Protein AF-A0A9D2SF13-F1 (afdb_monomer_lite)

Organism: NCBI:txid2838552

Radius of gyration: 12.93 Å; chains: 1; bounding box: 34×21×34 Å

Structure (mmCIF, N/CA/C/O backbone):
data_AF-A0A9D2SF13-F1
#
_entry.id   AF-A0A9D2SF13-F1
#
loop_
_atom_site.group_PDB
_atom_site.id
_atom_site.type_symbol
_atom_site.label_atom_id
_atom_site.label_alt_id
_atom_site.label_comp_id
_atom_site.label_asym_id
_atom_site.label_entity_id
_atom_site.label_seq_id
_atom_site.pdbx_PDB_ins_code
_atom_site.Cartn_x
_atom_site.Cartn_y
_atom_site.Cartn_z
_atom_site.occupancy
_atom_site.B_iso_or_equiv
_atom_site.auth_seq_id
_atom_site.auth_comp_id
_atom_site.auth_asym_id
_atom_site.auth_atom_id
_atom_site.pdbx_PDB_model_num
ATOM 1 N N . MET A 1 1 ? 24.999 -11.997 -23.318 1.00 51.62 1 MET A N 1
ATOM 2 C CA . MET A 1 1 ? 25.450 -11.151 -22.195 1.00 51.62 1 MET A CA 1
ATOM 3 C C . MET A 1 1 ? 24.460 -10.005 -22.021 1.00 51.62 1 MET A C 1
ATOM 5 O O . MET A 1 1 ? 24.652 -8.934 -22.571 1.00 51.62 1 MET A O 1
ATOM 9 N N . CYS A 1 2 ? 23.347 -10.273 -21.341 1.00 54.12 2 CYS A N 1
ATOM 10 C CA . CYS A 1 2 ? 22.368 -9.272 -20.894 1.00 54.12 2 CYS A CA 1
ATOM 11 C C . CYS A 1 2 ? 21.711 -9.782 -19.602 1.00 54.12 2 CYS A C 1
ATOM 13 O O . CYS A 1 2 ? 20.505 -9.727 -19.430 1.00 54.12 2 CYS A O 1
ATOM 15 N N . GLU A 1 3 ? 22.516 -10.325 -18.689 1.00 48.22 3 GLU A N 1
ATOM 16 C CA . GLU A 1 3 ? 22.035 -10.899 -17.421 1.00 48.22 3 GLU A CA 1
ATOM 17 C C . GLU A 1 3 ? 21.801 -9.815 -16.349 1.00 48.22 3 GLU A C 1
ATOM 19 O O . GLU A 1 3 ? 21.403 -10.107 -15.227 1.00 48.22 3 GLU A O 1
ATOM 24 N N . VAL A 1 4 ? 22.067 -8.546 -16.686 1.00 55.41 4 VAL A N 1
ATOM 25 C CA . VAL A 1 4 ? 22.063 -7.421 -15.739 1.00 55.41 4 VAL A CA 1
ATOM 26 C C . VAL A 1 4 ? 20.751 -6.626 -15.775 1.00 55.41 4 VAL A C 1
ATOM 28 O O . VAL A 1 4 ? 20.385 -6.057 -14.752 1.00 55.41 4 VAL A O 1
ATOM 31 N N . LEU A 1 5 ? 20.009 -6.607 -16.894 1.00 52.12 5 LEU A N 1
ATOM 32 C CA . LEU A 1 5 ? 18.758 -5.832 -16.992 1.00 52.12 5 LEU A CA 1
ATOM 33 C C . LEU A 1 5 ? 17.617 -6.450 -16.170 1.00 52.12 5 LEU A C 1
ATOM 35 O O . LEU A 1 5 ? 16.918 -5.732 -15.462 1.00 52.12 5 LEU A O 1
ATOM 39 N N . ASP A 1 6 ? 17.489 -7.776 -16.193 1.00 49.94 6 ASP A N 1
ATOM 40 C CA . ASP A 1 6 ? 16.393 -8.501 -15.532 1.00 49.94 6 ASP A CA 1
ATOM 41 C C . ASP A 1 6 ? 16.367 -8.255 -14.009 1.00 49.94 6 ASP A C 1
ATOM 43 O O . ASP A 1 6 ? 15.324 -8.072 -13.383 1.00 49.94 6 ASP A O 1
ATOM 47 N N . ARG A 1 7 ? 17.557 -8.120 -13.410 1.00 52.59 7 ARG A N 1
ATOM 48 C CA . ARG A 1 7 ? 17.728 -7.905 -11.967 1.00 52.59 7 ARG A CA 1
ATOM 49 C C . ARG A 1 7 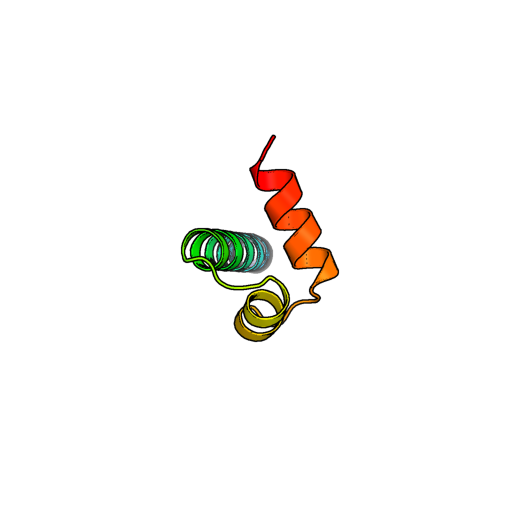? 17.386 -6.487 -11.502 1.00 52.59 7 ARG A C 1
ATOM 51 O O . ARG A 1 7 ? 17.132 -6.281 -10.316 1.00 52.59 7 ARG A O 1
ATOM 58 N N . VAL A 1 8 ? 17.419 -5.506 -12.405 1.00 57.38 8 VAL A N 1
ATOM 59 C CA . VAL A 1 8 ? 17.083 -4.105 -12.099 1.00 57.38 8 VAL A CA 1
ATOM 60 C C . VAL A 1 8 ? 15.572 -3.887 -12.202 1.00 57.38 8 VAL A C 1
ATOM 62 O O . VAL A 1 8 ? 14.992 -3.214 -11.349 1.00 57.38 8 VAL A O 1
ATOM 65 N N . GLU A 1 9 ? 14.933 -4.524 -13.184 1.00 57.28 9 GLU A N 1
ATOM 66 C CA . GLU A 1 9 ? 13.489 -4.446 -13.438 1.00 57.28 9 GLU A CA 1
ATOM 67 C C . GLU A 1 9 ? 12.673 -4.946 -12.236 1.00 57.28 9 GLU A C 1
ATOM 69 O O . GLU A 1 9 ? 11.732 -4.286 -11.789 1.00 57.28 9 GLU A O 1
ATOM 74 N N . GLU A 1 10 ? 13.061 -6.081 -11.647 1.00 59.97 10 GLU A N 1
ATOM 75 C CA . GLU A 1 10 ? 12.319 -6.674 -10.529 1.00 59.97 10 GLU A CA 1
ATOM 76 C C . GLU A 1 10 ? 12.404 -5.831 -9.247 1.00 59.97 10 GLU A C 1
ATOM 78 O O . GLU A 1 10 ? 11.421 -5.687 -8.510 1.00 59.97 10 GLU A O 1
ATOM 83 N N . LYS A 1 11 ? 13.557 -5.192 -9.014 1.00 61.00 11 LYS A N 1
ATOM 84 C CA . LYS A 1 11 ? 13.758 -4.307 -7.863 1.00 61.00 11 LYS A CA 1
ATOM 85 C C . LYS A 1 11 ? 12.952 -3.012 -8.005 1.00 61.00 11 LYS A C 1
ATOM 87 O O . LYS A 1 11 ? 12.310 -2.590 -7.044 1.00 61.00 11 LYS A O 1
ATOM 92 N N . GLY A 1 12 ? 12.919 -2.430 -9.207 1.00 65.81 12 GLY A N 1
ATOM 93 C CA . GLY A 1 12 ? 12.094 -1.254 -9.503 1.00 65.81 12 GLY A CA 1
ATOM 94 C C . GLY A 1 12 ? 10.599 -1.542 -9.360 1.00 65.81 12 GLY A C 1
ATOM 95 O O . GLY A 1 12 ? 9.863 -0.750 -8.773 1.00 65.81 12 GLY A O 1
ATOM 96 N N . ARG A 1 13 ? 10.157 -2.725 -9.801 1.00 70.81 13 ARG A N 1
ATOM 97 C CA . ARG A 1 13 ? 8.745 -3.122 -9.759 1.00 70.81 13 ARG A CA 1
ATOM 98 C C . ARG A 1 13 ? 8.208 -3.264 -8.330 1.00 70.81 13 ARG A C 1
ATOM 100 O O . ARG A 1 13 ? 7.049 -2.942 -8.086 1.00 70.81 13 ARG A O 1
ATOM 107 N N . GLN A 1 14 ? 9.018 -3.723 -7.374 1.00 74.12 14 GLN A N 1
ATOM 108 C CA . GLN A 1 14 ? 8.613 -3.778 -5.960 1.00 74.12 14 GLN A CA 1
ATOM 109 C C . GLN A 1 14 ? 8.636 -2.400 -5.287 1.00 74.12 14 GLN A C 1
ATOM 111 O O . GLN A 1 14 ? 7.746 -2.077 -4.498 1.00 74.12 14 GLN A O 1
ATOM 116 N N . GLU A 1 15 ? 9.618 -1.560 -5.612 1.00 80.06 15 GLU A N 1
ATOM 117 C CA . GLU A 1 15 ? 9.719 -0.212 -5.047 1.00 80.06 15 GLU A CA 1
ATOM 118 C C . GLU A 1 15 ? 8.566 0.695 -5.509 1.00 80.06 15 GLU A C 1
ATOM 120 O O . GLU A 1 15 ? 7.984 1.423 -4.701 1.00 80.06 15 GLU A O 1
ATOM 125 N N . GLU A 1 16 ? 8.159 0.586 -6.776 1.00 83.19 16 GLU A N 1
ATOM 126 C CA . GLU A 1 16 ? 7.008 1.307 -7.329 1.00 83.19 16 GLU A CA 1
ATOM 127 C C . GLU A 1 16 ? 5.690 0.886 -6.663 1.00 83.19 16 GLU A C 1
ATOM 129 O O . GLU A 1 16 ? 4.882 1.733 -6.269 1.00 83.19 16 GLU A O 1
ATOM 134 N N . LYS A 1 17 ? 5.500 -0.421 -6.454 1.00 84.44 17 LYS A N 1
ATOM 135 C CA . LYS A 1 17 ? 4.347 -0.969 -5.726 1.00 84.44 17 LYS A CA 1
ATOM 136 C C . LYS A 1 17 ? 4.280 -0.443 -4.297 1.00 84.44 17 LYS A C 1
ATOM 138 O O . LYS A 1 17 ? 3.219 -0.013 -3.845 1.00 84.44 17 LYS A O 1
ATOM 143 N N . ARG A 1 18 ? 5.420 -0.416 -3.605 1.00 85.94 18 ARG A N 1
ATOM 144 C CA . ARG A 1 18 ? 5.520 0.092 -2.235 1.00 85.94 18 ARG A CA 1
ATOM 145 C C . ARG A 1 18 ? 5.248 1.597 -2.156 1.00 85.94 18 ARG A C 1
ATOM 147 O O . ARG A 1 18 ? 4.522 2.034 -1.266 1.00 85.94 18 ARG A O 1
ATOM 154 N N . ARG A 1 19 ? 5.757 2.387 -3.110 1.00 86.94 19 ARG A N 1
ATOM 155 C CA . ARG A 1 19 ? 5.429 3.819 -3.236 1.00 86.94 19 ARG A CA 1
ATOM 156 C C . ARG A 1 19 ? 3.941 4.042 -3.471 1.00 86.94 19 ARG A C 1
ATOM 158 O O . ARG A 1 19 ? 3.338 4.847 -2.770 1.00 86.94 19 ARG A O 1
AT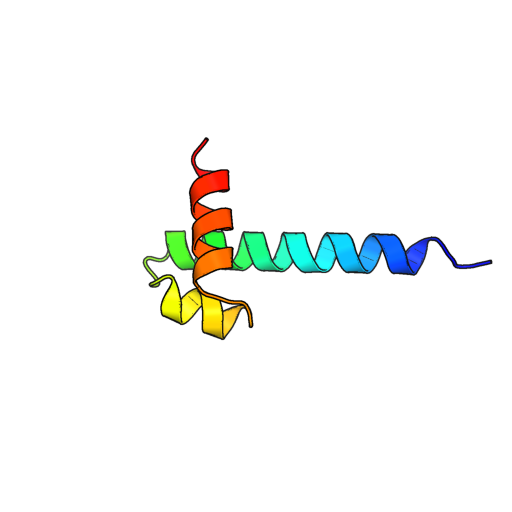OM 165 N N . THR A 1 20 ? 3.356 3.301 -4.407 1.00 87.56 20 THR A N 1
ATOM 166 C CA . THR A 1 20 ? 1.922 3.364 -4.716 1.00 87.56 20 THR A CA 1
ATOM 167 C C . THR A 1 20 ? 1.085 3.047 -3.478 1.00 87.56 20 THR A C 1
ATOM 169 O O . THR A 1 20 ? 0.157 3.787 -3.159 1.00 87.56 20 THR A O 1
ATOM 172 N N . ALA A 1 21 ? 1.457 2.008 -2.724 1.00 88.12 21 ALA A N 1
ATOM 173 C CA . ALA A 1 21 ? 0.793 1.653 -1.476 1.00 88.12 21 ALA A CA 1
ATOM 174 C C . ALA A 1 21 ? 0.865 2.774 -0.425 1.00 88.12 21 ALA A C 1
ATOM 176 O O . ALA A 1 21 ? -0.159 3.143 0.147 1.00 88.12 21 ALA A O 1
ATOM 177 N N . ALA A 1 22 ? 2.046 3.364 -0.216 1.00 87.81 22 ALA A N 1
ATOM 178 C CA . ALA A 1 22 ? 2.222 4.478 0.713 1.00 87.81 22 ALA A CA 1
ATOM 179 C C . ALA A 1 22 ? 1.430 5.727 0.287 1.00 87.81 22 ALA A C 1
ATOM 181 O O . ALA A 1 22 ? 0.776 6.348 1.119 1.00 87.81 22 ALA A O 1
ATOM 182 N N . SER A 1 23 ? 1.430 6.072 -1.005 1.00 89.00 23 SER A N 1
ATOM 183 C CA . SER A 1 23 ? 0.664 7.209 -1.530 1.00 89.00 23 SER A CA 1
ATOM 184 C C . SER A 1 23 ? -0.842 7.026 -1.354 1.00 89.00 23 SER A C 1
ATOM 186 O O . SER A 1 23 ? -1.517 7.956 -0.917 1.00 89.00 23 SER A O 1
ATOM 188 N N . LEU A 1 24 ? -1.370 5.831 -1.636 1.00 88.38 24 LEU A N 1
ATOM 189 C CA . LEU A 1 24 ? -2.785 5.525 -1.424 1.00 88.38 24 LEU A CA 1
ATOM 190 C C . LEU A 1 24 ? -3.157 5.581 0.065 1.00 88.38 24 LEU A C 1
ATOM 192 O O . LEU A 1 24 ? -4.200 6.131 0.411 1.00 88.38 24 LEU A O 1
ATOM 196 N N . HIS A 1 25 ? -2.292 5.085 0.951 1.00 87.62 25 HIS A N 1
ATOM 197 C CA . HIS A 1 25 ? -2.507 5.181 2.395 1.00 87.62 25 HIS A CA 1
ATOM 198 C C . HIS A 1 25 ? -2.492 6.638 2.882 1.00 87.62 25 HIS A C 1
ATOM 200 O O . HIS A 1 25 ? -3.366 7.044 3.643 1.00 87.62 25 HIS A O 1
ATOM 206 N N . SER A 1 26 ? -1.566 7.468 2.386 1.00 85.50 26 SER A N 1
ATOM 207 C CA . SER A 1 26 ? -1.552 8.915 2.661 1.00 85.50 26 SER A CA 1
ATOM 208 C C . SER A 1 26 ? -2.790 9.647 2.133 1.00 85.50 26 SER A C 1
ATOM 210 O O . SER A 1 26 ? -3.159 10.681 2.681 1.00 85.50 26 SER A O 1
ATOM 212 N N . MET A 1 27 ? -3.454 9.116 1.103 1.00 86.62 27 MET A N 1
ATOM 213 C CA . MET A 1 27 ? -4.749 9.610 0.619 1.00 86.62 27 MET A CA 1
ATOM 214 C C . MET A 1 27 ? -5.943 9.149 1.477 1.00 86.62 27 MET A C 1
ATOM 216 O O . MET A 1 27 ? -7.073 9.536 1.190 1.00 86.62 27 MET A O 1
ATOM 220 N N . GLY A 1 28 ? -5.717 8.348 2.524 1.00 87.19 28 GLY A N 1
ATOM 221 C CA . GLY A 1 28 ? -6.764 7.822 3.404 1.00 87.19 28 GLY A CA 1
ATOM 222 C C . GLY A 1 28 ? -7.444 6.554 2.882 1.00 87.19 28 GLY A C 1
ATOM 223 O O . GLY A 1 28 ? -8.517 6.197 3.365 1.00 87.19 28 GLY A O 1
ATOM 224 N N . MET A 1 29 ? -6.850 5.876 1.894 1.00 91.00 29 MET A N 1
ATOM 225 C CA . MET A 1 29 ? -7.345 4.578 1.431 1.00 91.00 29 MET A CA 1
ATOM 226 C C . MET A 1 29 ? -7.038 3.483 2.457 1.00 91.00 29 MET A C 1
ATOM 228 O O . MET A 1 29 ? -5.976 3.481 3.078 1.00 91.00 29 MET A O 1
ATOM 232 N N . THR A 1 30 ? -7.943 2.513 2.587 1.00 90.25 30 THR A N 1
ATOM 233 C CA . THR A 1 30 ? -7.757 1.347 3.462 1.00 90.25 30 THR A CA 1
ATOM 234 C C . THR A 1 30 ? -6.776 0.342 2.865 1.00 90.25 30 THR A C 1
ATOM 236 O O . THR A 1 30 ? -6.683 0.183 1.644 1.00 90.25 30 THR A O 1
ATOM 239 N N . GLU A 1 31 ? -6.069 -0.404 3.714 1.00 88.81 31 GLU A N 1
ATOM 240 C CA . GLU A 1 31 ? -5.060 -1.381 3.287 1.00 88.81 31 GLU A CA 1
ATOM 241 C C . GLU A 1 31 ? -5.645 -2.479 2.384 1.00 88.81 31 GLU A C 1
ATOM 243 O O . GLU A 1 31 ? -4.962 -2.978 1.493 1.00 88.81 31 GLU A O 1
ATOM 248 N N . GLU A 1 32 ? -6.928 -2.813 2.552 1.00 90.88 32 GLU A N 1
ATOM 249 C CA . GLU A 1 32 ? -7.662 -3.752 1.692 1.00 90.88 32 GLU A CA 1
ATOM 250 C C . GLU A 1 32 ? -7.825 -3.246 0.255 1.00 90.88 32 GLU A C 1
ATOM 252 O O . GLU A 1 32 ? -7.690 -4.010 -0.705 1.00 90.88 32 GLU A O 1
ATOM 257 N N . PHE A 1 33 ? -8.110 -1.952 0.093 1.00 90.81 33 PHE A N 1
ATOM 258 C CA . PHE A 1 33 ? -8.209 -1.329 -1.221 1.00 90.81 33 PHE A CA 1
ATOM 259 C C . PHE A 1 33 ? -6.832 -1.233 -1.875 1.00 90.81 33 PHE A C 1
ATOM 261 O O . PHE A 1 33 ? -6.674 -1.551 -3.053 1.00 90.81 33 PHE A O 1
ATOM 268 N N . ILE A 1 34 ? -5.821 -0.866 -1.089 1.00 90.81 34 ILE A N 1
ATOM 269 C CA . ILE A 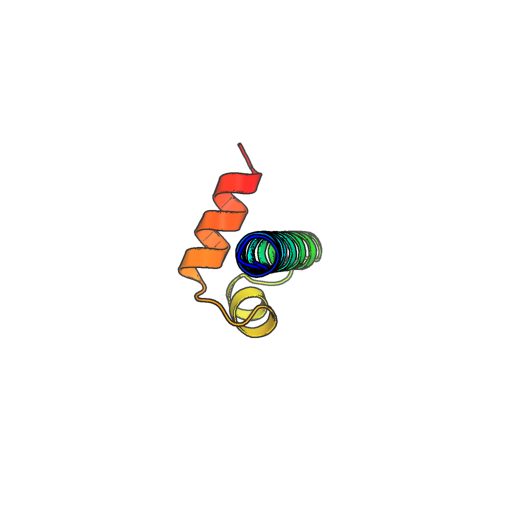1 34 ? -4.431 -0.766 -1.535 1.00 90.81 34 ILE A CA 1
ATOM 270 C C . ILE A 1 34 ? -3.911 -2.125 -2.010 1.00 90.81 34 ILE A C 1
ATOM 272 O O . ILE A 1 34 ? -3.336 -2.221 -3.091 1.00 90.81 34 ILE A O 1
ATOM 276 N N . ALA A 1 35 ? -4.168 -3.190 -1.252 1.00 90.81 35 ALA A N 1
ATOM 277 C CA . ALA A 1 35 ? -3.821 -4.560 -1.613 1.00 90.81 35 ALA A CA 1
ATOM 278 C C . ALA A 1 35 ? -4.392 -4.952 -2.984 1.00 90.81 35 ALA A C 1
ATOM 280 O O . ALA A 1 35 ? -3.669 -5.452 -3.846 1.00 90.81 35 ALA A O 1
ATOM 281 N N . LYS A 1 36 ? -5.670 -4.635 -3.230 1.00 90.06 36 LYS A N 1
ATOM 282 C CA . LYS A 1 36 ? -6.311 -4.853 -4.535 1.00 90.06 36 LYS A CA 1
ATOM 283 C C . LYS A 1 36 ? -5.714 -3.983 -5.642 1.00 90.06 36 LYS A C 1
ATOM 285 O O . LYS A 1 36 ? -5.491 -4.489 -6.735 1.00 90.06 36 LYS A O 1
ATOM 290 N N . ALA A 1 37 ? -5.444 -2.708 -5.369 1.00 86.56 37 ALA A N 1
ATOM 291 C CA . ALA A 1 37 ? -4.901 -1.763 -6.345 1.00 86.56 37 ALA A CA 1
ATOM 292 C C . ALA A 1 37 ? -3.480 -2.134 -6.797 1.00 86.56 37 ALA A C 1
ATOM 294 O O . ALA A 1 37 ? -3.139 -2.005 -7.969 1.00 86.56 37 ALA A O 1
ATOM 295 N N . VAL A 1 38 ? -2.659 -2.617 -5.866 1.00 86.69 38 VAL A N 1
ATOM 296 C CA . VAL A 1 38 ? -1.253 -2.972 -6.098 1.00 86.69 38 VAL A CA 1
ATOM 297 C C . VAL A 1 38 ? -1.092 -4.460 -6.469 1.00 86.69 38 VAL A C 1
ATOM 299 O O . VAL A 1 38 ? -0.033 -4.888 -6.937 1.00 86.69 38 VAL A O 1
ATOM 302 N N . GLY A 1 39 ? -2.154 -5.256 -6.306 1.00 86.81 39 GLY A N 1
ATOM 303 C CA . GLY A 1 39 ? -2.176 -6.684 -6.621 1.00 86.81 39 GLY A CA 1
ATOM 304 C C . GLY A 1 39 ? -1.328 -7.518 -5.661 1.00 86.81 39 GLY A C 1
ATOM 305 O O . GLY A 1 39 ? -0.621 -8.427 -6.091 1.00 86.81 39 GLY A O 1
ATOM 306 N N . VAL A 1 40 ? -1.350 -7.178 -4.373 1.00 88.69 40 VAL A N 1
ATOM 307 C CA . VAL A 1 40 ? -0.599 -7.862 -3.310 1.00 88.69 40 VAL A CA 1
ATOM 308 C C . VAL A 1 40 ? -1.503 -8.168 -2.120 1.00 88.69 40 VAL A C 1
ATOM 310 O O . VAL A 1 40 ? -2.625 -7.679 -2.039 1.00 88.69 40 VAL A O 1
ATOM 313 N N . SER A 1 41 ? -1.029 -8.981 -1.180 1.00 90.44 41 SER A N 1
ATOM 314 C CA . SER A 1 41 ? -1.775 -9.287 0.043 1.00 90.44 41 SER A CA 1
ATOM 315 C C . SER A 1 41 ? -1.813 -8.096 1.002 1.00 90.44 41 SER A C 1
ATOM 317 O O . SER A 1 41 ? -0.833 -7.366 1.13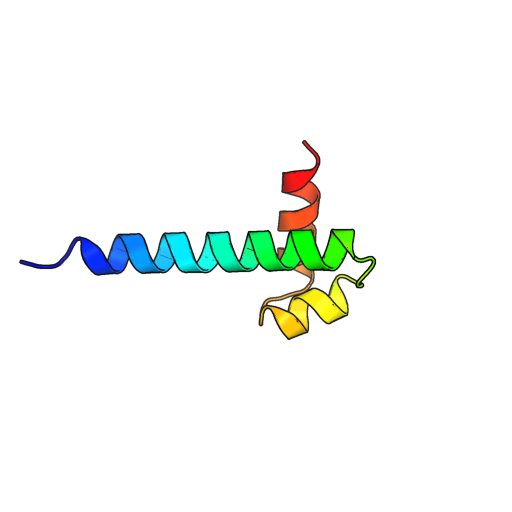1 1.00 90.44 41 SER A O 1
ATOM 319 N N . VAL A 1 42 ? -2.916 -7.955 1.745 1.00 90.25 42 VAL A N 1
ATOM 320 C CA . VAL A 1 42 ? -3.077 -6.924 2.792 1.00 90.25 42 VAL A CA 1
ATOM 321 C C . VAL A 1 42 ? -1.966 -7.001 3.840 1.00 90.25 42 VAL A C 1
ATOM 323 O O . VAL A 1 42 ? -1.482 -5.971 4.294 1.00 90.25 42 VAL A O 1
ATOM 326 N N . ASP A 1 43 ? -1.520 -8.209 4.181 1.00 90.38 43 ASP A N 1
ATOM 327 C CA . ASP A 1 43 ? -0.418 -8.433 5.124 1.00 90.38 43 ASP A CA 1
ATOM 328 C C . ASP A 1 43 ? 0.890 -7.773 4.654 1.00 90.38 43 ASP A C 1
ATOM 330 O O . ASP A 1 43 ? 1.554 -7.073 5.414 1.00 90.38 43 ASP A O 1
ATOM 334 N N . LEU A 1 44 ? 1.191 -7.880 3.355 1.00 88.25 44 LEU A N 1
ATOM 335 C CA . LEU A 1 44 ? 2.363 -7.253 2.743 1.00 88.25 44 LEU A CA 1
ATOM 336 C C . LEU A 1 44 ? 2.240 -5.723 2.720 1.00 88.25 44 LEU A C 1
ATOM 338 O O . LEU A 1 44 ? 3.212 -5.015 2.961 1.00 88.25 44 LEU A O 1
ATOM 342 N N . VAL A 1 45 ? 1.034 -5.200 2.471 1.00 88.69 45 VAL A N 1
ATOM 343 C CA . VAL A 1 45 ? 0.763 -3.755 2.550 1.00 88.69 45 VAL A CA 1
ATOM 344 C C . VAL A 1 45 ? 0.993 -3.244 3.971 1.00 88.69 45 VAL A C 1
ATOM 346 O O . VAL A 1 45 ? 1.640 -2.215 4.146 1.00 88.69 45 VAL A O 1
ATOM 349 N N . LYS A 1 46 ? 0.523 -3.970 4.991 1.00 89.50 46 LYS A N 1
ATOM 350 C CA . LYS A 1 46 ? 0.762 -3.623 6.399 1.00 89.50 46 LYS A CA 1
ATOM 351 C C . LYS A 1 46 ? 2.246 -3.630 6.741 1.00 89.50 46 LYS A C 1
ATOM 353 O O . LYS A 1 46 ? 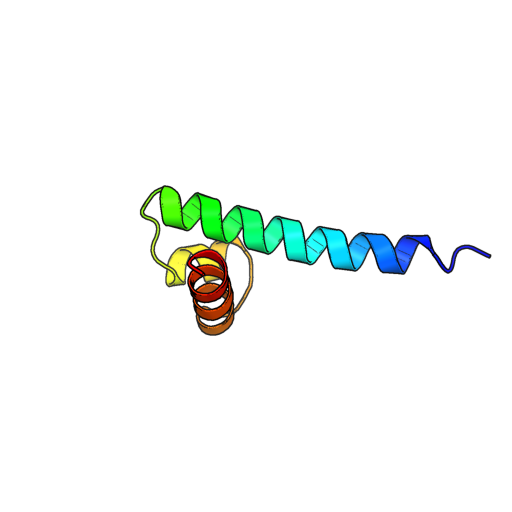2.714 -2.688 7.373 1.00 89.50 46 LYS A O 1
ATOM 358 N N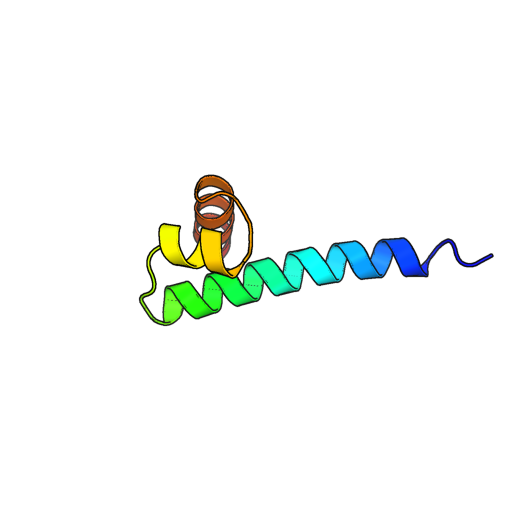 . GLU A 1 47 ? 2.989 -4.635 6.283 1.00 89.25 47 GLU A N 1
ATOM 359 C CA . GLU A 1 47 ? 4.443 -4.696 6.456 1.00 89.25 47 GLU A CA 1
ATOM 360 C C . GLU A 1 47 ? 5.130 -3.473 5.826 1.00 89.25 47 GLU A C 1
ATOM 362 O O . GLU A 1 47 ? 5.959 -2.818 6.458 1.00 89.25 47 GLU A O 1
ATOM 367 N N . TRP A 1 48 ? 4.728 -3.087 4.613 1.00 88.06 48 TRP A N 1
ATOM 368 C CA . TRP A 1 48 ? 5.269 -1.918 3.917 1.00 88.06 48 TRP A CA 1
ATOM 369 C C . TRP A 1 48 ? 4.955 -0.589 4.597 1.00 88.06 48 TRP A C 1
ATOM 371 O O . TRP A 1 48 ? 5.829 0.280 4.657 1.00 88.06 48 TRP A O 1
ATOM 381 N N . LEU A 1 49 ? 3.723 -0.421 5.082 1.00 83.00 49 LEU A N 1
ATOM 382 C CA . LEU A 1 49 ? 3.282 0.784 5.784 1.00 83.00 49 LEU A CA 1
ATOM 383 C C . LEU A 1 49 ? 3.927 0.888 7.170 1.00 83.00 49 LEU A C 1
ATOM 385 O O . LEU A 1 49 ? 4.361 1.972 7.559 1.00 83.00 49 LEU A O 1
ATOM 389 N N . SER A 1 50 ? 4.078 -0.241 7.868 1.00 84.50 50 SER A N 1
ATOM 390 C CA . SER A 1 50 ? 4.786 -0.327 9.148 1.00 84.50 50 SER A CA 1
ATOM 391 C C . SER A 1 50 ? 6.283 -0.049 8.998 1.00 84.50 50 SER A C 1
ATOM 393 O O . SER A 1 50 ? 6.873 0.598 9.856 1.00 84.50 50 SER A O 1
ATOM 395 N N . ALA A 1 51 ? 6.912 -0.504 7.912 1.00 72.88 51 ALA A N 1
ATOM 396 C CA . ALA A 1 51 ? 8.324 -0.241 7.633 1.00 72.88 51 ALA A CA 1
ATOM 397 C C . ALA A 1 51 ? 8.591 1.185 7.115 1.00 72.88 51 ALA A C 1
ATOM 399 O O . ALA A 1 51 ? 9.741 1.607 7.056 1.00 72.88 51 ALA A O 1
ATOM 400 N N . ALA A 1 52 ? 7.560 1.921 6.686 1.00 62.88 52 ALA A N 1
ATOM 401 C CA . ALA A 1 52 ? 7.677 3.313 6.245 1.00 62.88 52 ALA A CA 1
ATOM 402 C C . ALA A 1 52 ? 7.555 4.332 7.395 1.00 62.88 52 ALA A C 1
ATOM 404 O O . ALA A 1 52 ? 7.775 5.519 7.171 1.00 62.88 52 ALA A O 1
ATOM 405 N N . THR A 1 53 ? 7.181 3.883 8.598 1.00 53.19 53 THR A N 1
ATOM 406 C CA . THR A 1 53 ? 6.967 4.734 9.782 1.00 53.19 53 THR A CA 1
ATOM 407 C C . THR A 1 53 ? 8.116 4.705 10.803 1.00 53.19 53 THR A C 1
ATOM 409 O O . THR A 1 53 ? 8.009 5.384 11.823 1.00 53.19 53 THR A O 1
ATOM 412 N N . ALA A 1 54 ? 9.203 3.969 10.537 1.00 46.66 54 ALA A N 1
ATOM 413 C CA . ALA A 1 54 ? 10.429 3.937 11.347 1.00 46.66 54 ALA A CA 1
ATOM 414 C C . ALA A 1 54 ? 11.547 4.766 10.698 1.00 46.66 54 ALA A C 1
ATOM 416 O O . ALA A 1 54 ? 12.276 5.447 11.454 1.00 46.66 54 ALA A O 1
#

Secondary structure (DSSP, 8-state):
--TTHHHHHHHHHHHHHHHHHHHHHHTT--HHHHHHHHTS-HHHHHHHHHHT--

Foldseek 3Di:
DPPPPVVVVVVVLVVVLLVQLLVCVVVVDDLVVSCVVSVHDSVVSCVSNVVVVD

Sequence (54 aa):
MCEVLDRVEEKGRQEEKRRTAASLHSMGMTEEFIAKAVGVSVDLVKEWLSAATA

pLDDT: mean 77.94, std 14.93, range [46.66, 91.0]